Protein AF-A0A1V5PEJ3-F1 (afdb_monomer)

Nearest PDB structures (foldseek):
  6gow-assembly1_E  TM=7.415E-01  e=3.340E-01  Bacillus subtilis
  7c1i-assembly2_E  TM=7.372E-01  e=3.518E-01  Pseudomonas aeruginosa
  6dg5-assembly1_A  TM=4.616E-01  e=9.943E-01  synthetic construct
  5j7y-assembly1_BC  TM=6.379E-01  e=2.533E+00  Ovis aries
  7n9z-assembly1_H  TM=5.868E-01  e=1.507E+00  Escherichia coli

Foldseek 3Di:
DDDDDDPPPPPPPPDPVLVVLLVLLVQLLVLLVVLVVCVVVVNLVSNLVSLQVSLVSCVVSPNNVLSVLSNVQSVCSNVVHHRDPVSSCCSNVVSVVVVVD

Secondary structure (DSSP, 8-state):
----------------HHHHHHHHHHHHHHHHHHHHHHHHTT-HHHHHHHHHHHHHHHHHTT-HHHHHHHHHHHHHHHTTPPPPHHHHHHHHHHHHHTT--

Structure (mmCIF, N/CA/C/O backbone):
data_AF-A0A1V5PEJ3-F1
#
_entry.id   AF-A0A1V5PEJ3-F1
#
loop_
_atom_site.group_PDB
_atom_site.id
_atom_site.type_symbol
_atom_site.label_atom_id
_atom_site.label_alt_id
_atom_site.label_comp_id
_atom_site.label_asym_id
_atom_site.label_entity_id
_atom_site.label_seq_id
_atom_site.pdbx_PDB_ins_code
_atom_site.Cartn_x
_atom_site.Cartn_y
_atom_site.Cartn_z
_atom_site.occupancy
_atom_site.B_iso_or_equiv
_atom_site.auth_seq_id
_atom_site.auth_comp_id
_atom_site.auth_asym_id
_atom_site.auth_atom_id
_atom_site.pdbx_PDB_model_num
ATOM 1 N N . MET A 1 1 ? 18.429 -43.256 -40.556 1.00 42.78 1 MET A N 1
ATOM 2 C CA . MET A 1 1 ? 17.937 -41.872 -40.712 1.00 42.78 1 MET A CA 1
ATOM 3 C C . MET A 1 1 ? 17.864 -41.274 -39.319 1.00 42.78 1 MET A C 1
ATOM 5 O O . MET A 1 1 ? 17.097 -41.786 -38.519 1.00 42.78 1 MET A O 1
ATOM 9 N N . ASN A 1 2 ? 18.738 -40.322 -38.989 1.00 44.34 2 ASN A N 1
ATOM 10 C CA . ASN A 1 2 ? 18.823 -39.748 -37.644 1.00 44.34 2 ASN A CA 1
ATOM 11 C C . ASN A 1 2 ? 18.322 -38.303 -37.713 1.00 44.34 2 ASN A C 1
ATOM 13 O O . ASN A 1 2 ? 18.909 -37.491 -38.424 1.00 44.34 2 ASN A O 1
ATOM 17 N N . VAL A 1 3 ? 17.222 -38.006 -37.027 1.00 49.50 3 VAL A N 1
ATOM 18 C CA . VAL A 1 3 ? 16.687 -36.647 -36.878 1.00 49.50 3 VAL A CA 1
ATOM 19 C C . VAL A 1 3 ? 17.257 -36.057 -35.594 1.00 49.50 3 VAL A C 1
ATOM 21 O O . VAL A 1 3 ? 16.921 -36.500 -34.499 1.00 49.50 3 VAL A O 1
ATOM 24 N N . GLN A 1 4 ? 18.150 -35.079 -35.732 1.00 56.88 4 GLN A N 1
ATOM 25 C CA . GLN A 1 4 ? 18.574 -34.238 -34.617 1.00 56.88 4 GLN A CA 1
ATOM 26 C C . GLN A 1 4 ? 17.558 -33.110 -34.450 1.00 56.88 4 GLN A C 1
ATOM 28 O O . GLN A 1 4 ? 17.369 -32.297 -35.352 1.00 56.88 4 GLN A O 1
ATOM 33 N N . PHE A 1 5 ? 16.909 -33.059 -33.289 1.00 61.22 5 PHE A N 1
ATOM 34 C CA . PHE A 1 5 ? 16.150 -31.887 -32.879 1.00 61.22 5 PHE A CA 1
ATOM 35 C C . PHE A 1 5 ? 17.136 -30.812 -32.425 1.00 61.22 5 PHE A C 1
ATOM 37 O O . PHE A 1 5 ? 17.779 -30.945 -31.384 1.00 61.22 5 PHE A O 1
ATOM 44 N N . VAL A 1 6 ? 17.259 -29.750 -33.219 1.00 62.91 6 VAL A N 1
ATOM 45 C CA . VAL A 1 6 ? 17.900 -28.512 -32.777 1.00 62.91 6 VAL A CA 1
ATOM 46 C C . VAL A 1 6 ? 16.895 -27.810 -31.873 1.00 62.91 6 VAL A C 1
ATOM 48 O O . VAL A 1 6 ? 15.858 -27.340 -32.336 1.00 62.91 6 VAL A O 1
ATOM 51 N N . ALA A 1 7 ? 17.172 -27.789 -30.571 1.00 59.59 7 ALA A N 1
ATOM 52 C CA . ALA A 1 7 ? 16.459 -26.916 -29.655 1.00 59.59 7 ALA A CA 1
ATOM 53 C C . ALA A 1 7 ? 16.848 -25.480 -30.011 1.00 59.59 7 ALA A C 1
ATOM 55 O O . ALA A 1 7 ? 17.942 -25.024 -29.679 1.00 59.59 7 ALA A O 1
ATOM 56 N N . GLU A 1 8 ? 15.974 -24.792 -30.740 1.00 57.12 8 GLU A N 1
ATOM 57 C CA . GLU A 1 8 ? 16.107 -23.359 -30.943 1.00 57.12 8 GLU A CA 1
ATOM 58 C C . GLU A 1 8 ? 16.026 -22.702 -29.566 1.00 57.12 8 GLU A C 1
ATOM 60 O O . GLU A 1 8 ? 14.985 -22.713 -28.904 1.00 57.12 8 GLU A O 1
ATOM 65 N N . ALA A 1 9 ? 17.170 -22.220 -29.082 1.00 58.41 9 ALA A N 1
ATOM 66 C CA . ALA A 1 9 ? 17.245 -21.472 -27.847 1.00 58.41 9 ALA A CA 1
ATOM 67 C C . ALA A 1 9 ? 16.479 -20.167 -28.066 1.00 58.41 9 ALA A C 1
ATOM 69 O O . ALA A 1 9 ? 17.021 -19.196 -28.590 1.00 58.41 9 ALA A O 1
ATOM 70 N N . ALA A 1 10 ? 15.201 -20.161 -27.690 1.00 57.84 10 ALA A N 1
ATOM 71 C CA . ALA A 1 10 ? 14.439 -18.937 -27.548 1.00 57.84 10 ALA A CA 1
ATOM 72 C C . ALA A 1 10 ? 15.178 -18.078 -26.513 1.00 57.84 10 ALA A C 1
ATOM 74 O O . ALA A 1 10 ? 15.115 -18.340 -25.309 1.00 57.84 10 ALA A O 1
ATOM 75 N N . GLY A 1 11 ? 15.956 -17.106 -26.996 1.00 57.06 11 GLY A N 1
ATOM 76 C CA .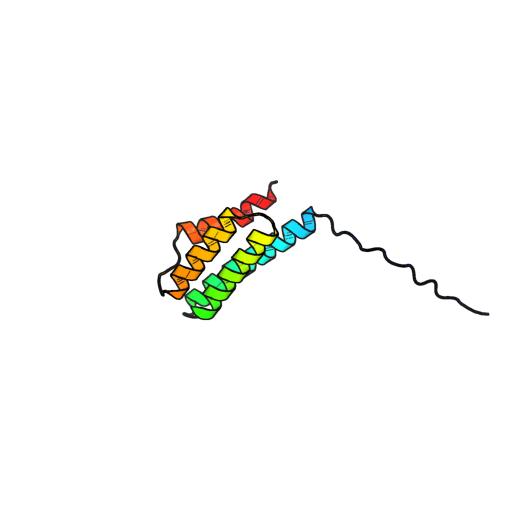 GLY A 1 11 ? 16.612 -16.119 -26.149 1.00 57.06 11 GLY A CA 1
ATOM 77 C C . GLY A 1 11 ? 15.576 -15.424 -25.259 1.00 57.06 11 GLY A C 1
ATOM 78 O O . GLY A 1 11 ? 14.387 -15.430 -25.596 1.00 57.06 11 GLY A O 1
ATOM 79 N N . PRO A 1 12 ? 15.986 -14.843 -24.118 1.00 58.53 12 PRO A N 1
ATOM 80 C CA . PRO A 1 12 ? 15.057 -14.155 -23.239 1.00 58.53 12 PRO A CA 1
ATOM 81 C C . PRO A 1 12 ? 14.309 -13.105 -24.056 1.00 58.53 12 PRO A C 1
ATOM 83 O O . PRO A 1 12 ? 14.902 -12.149 -24.550 1.00 58.53 12 PRO A O 1
ATOM 86 N N . VAL A 1 13 ? 13.007 -13.316 -24.242 1.00 58.41 13 VAL A N 1
ATOM 87 C CA . VAL A 1 13 ? 12.147 -12.327 -24.876 1.00 58.41 13 VAL A CA 1
ATOM 88 C C . VAL A 1 13 ? 12.057 -11.191 -23.868 1.00 58.41 13 VAL A C 1
ATOM 90 O O . VAL A 1 13 ? 11.267 -11.258 -22.926 1.00 58.41 13 VAL A O 1
ATOM 93 N N . GLU A 1 14 ? 12.920 -10.183 -24.000 1.00 59.38 14 GLU A N 1
ATOM 94 C CA . GLU A 1 14 ? 12.774 -8.942 -23.250 1.00 59.38 14 GLU A CA 1
ATOM 95 C C . GLU A 1 14 ? 11.416 -8.357 -23.630 1.00 59.38 14 GLU A C 1
ATOM 97 O O . GLU A 1 14 ? 11.221 -7.787 -24.706 1.00 59.38 14 GLU A O 1
ATOM 102 N N . ALA A 1 15 ? 10.426 -8.578 -22.764 1.00 62.31 15 ALA A N 1
ATOM 103 C CA . ALA A 1 15 ? 9.111 -8.006 -22.948 1.00 62.31 15 ALA A CA 1
ATOM 104 C C . ALA A 1 15 ? 9.282 -6.483 -23.063 1.00 62.31 15 ALA A C 1
ATOM 106 O O . ALA A 1 15 ? 9.989 -5.896 -22.237 1.00 62.31 15 ALA A O 1
ATOM 107 N N . PRO A 1 16 ? 8.639 -5.819 -24.043 1.00 79.44 16 PRO A N 1
ATOM 108 C CA . PRO A 1 16 ? 8.800 -4.384 -24.226 1.00 79.44 16 PRO A CA 1
ATOM 109 C C . PRO A 1 16 ? 8.547 -3.665 -22.899 1.00 79.44 16 PRO A C 1
ATOM 111 O O . PRO A 1 16 ? 7.495 -3.869 -22.288 1.00 79.44 16 PRO A O 1
ATOM 114 N N . GLY A 1 17 ? 9.476 -2.820 -22.437 1.00 78.62 17 GLY A N 1
ATOM 115 C CA . GLY A 1 17 ? 9.390 -2.195 -21.106 1.00 78.62 17 GLY A CA 1
ATOM 116 C C . GLY A 1 17 ? 8.054 -1.481 -20.842 1.00 78.62 17 GLY A C 1
ATOM 117 O O . GLY A 1 17 ? 7.550 -1.466 -19.719 1.00 78.62 17 GLY A O 1
ATOM 118 N N . ARG A 1 18 ? 7.402 -0.984 -21.902 1.00 76.69 18 ARG A N 1
ATOM 119 C CA . ARG A 1 18 ? 6.050 -0.404 -21.860 1.00 76.69 18 ARG A CA 1
ATOM 120 C C . ARG A 1 18 ? 4.961 -1.406 -21.453 1.00 76.69 18 ARG A C 1
ATOM 122 O O . ARG A 1 18 ? 4.046 -1.041 -20.710 1.00 76.69 18 ARG A O 1
ATOM 129 N N . LEU A 1 19 ? 5.042 -2.651 -21.922 1.00 82.00 19 LEU A N 1
ATOM 130 C CA . LEU A 1 19 ? 4.117 -3.724 -21.555 1.00 82.00 19 LEU A CA 1
ATOM 131 C C . LEU A 1 19 ? 4.291 -4.092 -20.082 1.00 82.00 19 LEU A C 1
ATOM 133 O O . LEU A 1 19 ? 3.309 -4.086 -19.342 1.00 82.00 19 LEU A O 1
ATOM 137 N N . LEU A 1 20 ? 5.533 -4.325 -19.643 1.00 85.00 20 LEU A N 1
ATOM 138 C CA . LEU A 1 20 ? 5.842 -4.640 -18.245 1.00 85.00 20 LEU A CA 1
ATOM 139 C C . LEU A 1 20 ? 5.358 -3.536 -17.302 1.00 85.00 20 LEU A C 1
ATOM 141 O O . LEU A 1 20 ? 4.665 -3.820 -16.328 1.00 85.00 20 LEU A O 1
ATOM 145 N N . ASN A 1 21 ? 5.623 -2.271 -17.636 1.00 81.44 21 ASN A N 1
ATOM 146 C CA . ASN A 1 21 ? 5.140 -1.149 -16.839 1.00 81.44 21 ASN A CA 1
ATOM 147 C C . ASN A 1 21 ? 3.598 -1.115 -16.784 1.00 81.44 21 ASN A C 1
ATOM 149 O O . ASN A 1 21 ? 3.006 -0.965 -15.716 1.00 81.44 21 ASN A O 1
ATOM 153 N N . THR A 1 22 ? 2.923 -1.349 -17.913 1.00 84.00 22 THR A N 1
ATOM 154 C CA . THR A 1 22 ? 1.451 -1.413 -17.969 1.00 84.00 22 THR A CA 1
ATOM 155 C C . THR A 1 22 ? 0.878 -2.545 -17.118 1.00 84.00 22 THR A C 1
ATOM 157 O O . THR A 1 22 ? -0.083 -2.323 -16.379 1.00 84.00 22 THR A O 1
ATOM 160 N N . LEU A 1 23 ? 1.485 -3.730 -17.162 1.00 87.38 23 LEU A N 1
ATOM 161 C CA . LEU A 1 23 ? 1.080 -4.874 -16.348 1.00 87.38 23 LEU A CA 1
ATOM 162 C C . LEU A 1 23 ? 1.306 -4.620 -14.852 1.00 87.38 23 LEU A C 1
ATOM 164 O O . LEU A 1 23 ? 0.413 -4.905 -14.051 1.00 87.38 23 LEU A O 1
ATOM 168 N N . SER A 1 24 ? 2.436 -4.018 -14.471 1.00 87.94 24 SER A N 1
ATOM 169 C CA . SER A 1 24 ? 2.701 -3.622 -13.082 1.00 87.94 24 SER A CA 1
ATOM 170 C C . SER A 1 24 ? 1.644 -2.649 -12.567 1.00 87.94 24 SER A C 1
ATOM 172 O O . SER A 1 24 ? 1.079 -2.859 -11.492 1.00 87.94 24 SER A O 1
ATOM 174 N N . ARG A 1 25 ? 1.284 -1.640 -13.367 1.00 84.38 25 ARG A N 1
ATOM 175 C CA . ARG A 1 25 ? 0.227 -0.676 -13.027 1.00 84.38 25 ARG A CA 1
ATOM 176 C C . ARG A 1 25 ? -1.144 -1.328 -12.884 1.00 84.38 25 ARG A C 1
ATOM 178 O O . ARG A 1 25 ? -1.856 -1.032 -11.925 1.00 84.38 25 ARG A O 1
ATOM 185 N N . LEU A 1 26 ? -1.501 -2.246 -13.785 1.00 87.94 26 LEU A N 1
ATOM 186 C CA . LEU A 1 26 ? -2.743 -3.015 -13.679 1.00 87.94 26 LEU A CA 1
ATOM 187 C C . LEU A 1 26 ? -2.766 -3.865 -12.403 1.00 87.94 26 LEU A C 1
ATOM 189 O O . LEU A 1 26 ? -3.791 -3.939 -11.724 1.00 87.94 26 LEU A O 1
ATOM 193 N N . SER A 1 27 ? -1.639 -4.487 -12.058 1.00 91.19 27 SER A N 1
ATOM 194 C CA . SER A 1 27 ? -1.525 -5.264 -10.828 1.00 91.19 27 SER A CA 1
ATOM 195 C C . SER A 1 27 ? -1.702 -4.391 -9.585 1.00 91.19 27 SER A C 1
ATOM 197 O O . SER A 1 27 ? -2.423 -4.793 -8.674 1.00 91.19 27 SER A O 1
ATOM 199 N N . ILE A 1 28 ? -1.084 -3.207 -9.549 1.00 91.62 28 ILE A N 1
ATOM 200 C CA . ILE A 1 28 ? -1.243 -2.240 -8.454 1.00 91.62 28 ILE A CA 1
ATOM 201 C C . ILE A 1 28 ? -2.713 -1.828 -8.325 1.00 91.62 28 ILE A C 1
ATOM 203 O O . ILE A 1 28 ? -3.272 -1.900 -7.234 1.00 91.62 28 ILE A O 1
ATOM 207 N N . PHE A 1 29 ? -3.370 -1.480 -9.436 1.00 87.00 29 PHE A N 1
ATOM 208 C CA . PHE A 1 29 ? -4.791 -1.127 -9.439 1.00 87.00 29 PHE A CA 1
ATOM 209 C C . PHE A 1 29 ? -5.670 -2.247 -8.857 1.00 87.00 29 PHE A C 1
ATO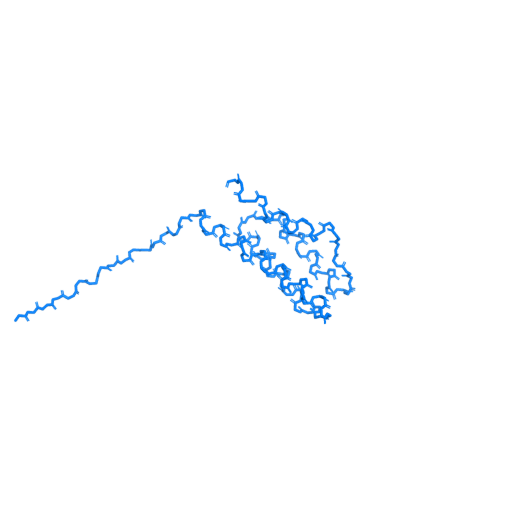M 211 O O . PHE A 1 29 ? -6.524 -1.997 -8.009 1.00 87.00 29 PHE A O 1
ATOM 218 N N . ARG A 1 30 ? -5.425 -3.505 -9.245 1.00 91.75 30 ARG A N 1
ATOM 219 C CA . ARG A 1 30 ? -6.170 -4.657 -8.709 1.00 91.75 30 ARG A CA 1
ATOM 220 C C . ARG A 1 30 ? -5.946 -4.866 -7.211 1.00 91.75 30 ARG A C 1
ATOM 222 O O . ARG A 1 30 ? -6.887 -5.247 -6.520 1.00 91.75 30 ARG A O 1
ATOM 229 N N . LEU A 1 31 ? -4.731 -4.642 -6.707 1.00 95.50 31 LEU A N 1
ATOM 230 C CA . LEU A 1 31 ? -4.443 -4.721 -5.269 1.00 95.50 31 LEU A CA 1
ATOM 231 C C . LEU A 1 31 ? -5.248 -3.674 -4.491 1.00 95.50 31 LEU A C 1
ATOM 233 O O . LEU A 1 31 ? -5.865 -4.008 -3.484 1.00 95.50 31 LEU A O 1
ATOM 237 N N . GLN A 1 32 ? -5.307 -2.444 -5.003 1.00 90.00 32 GLN A N 1
ATOM 238 C CA . GLN A 1 32 ? -6.051 -1.342 -4.390 1.00 90.00 32 GLN A CA 1
ATOM 239 C C . GLN A 1 32 ? -7.559 -1.629 -4.335 1.00 90.00 32 GLN A C 1
ATOM 241 O O . GLN A 1 32 ? -8.160 -1.521 -3.271 1.00 90.00 32 GLN A O 1
ATOM 246 N N . GLU A 1 33 ? -8.169 -2.052 -5.447 1.00 90.44 33 GLU A N 1
ATOM 247 C CA . GLU A 1 33 ? -9.602 -2.391 -5.483 1.00 90.44 33 GLU A CA 1
ATOM 248 C C . GLU A 1 33 ? -9.936 -3.527 -4.507 1.00 90.44 33 GLU A C 1
ATOM 250 O O . GLU A 1 33 ? -10.907 -3.446 -3.756 1.00 90.44 33 GLU A O 1
ATOM 255 N N . ARG A 1 34 ? -9.089 -4.563 -4.448 1.00 95.56 34 ARG A N 1
ATOM 256 C CA . ARG A 1 34 ? -9.260 -5.660 -3.487 1.00 95.56 34 ARG A CA 1
ATOM 257 C C . ARG A 1 34 ? -9.118 -5.189 -2.040 1.00 95.56 34 ARG A C 1
ATOM 259 O O . ARG A 1 34 ? -9.807 -5.733 -1.181 1.00 95.56 34 ARG A O 1
ATOM 266 N N . ALA A 1 35 ? -8.249 -4.214 -1.765 1.00 94.50 35 ALA A N 1
ATOM 267 C CA . ALA A 1 35 ? -8.094 -3.654 -0.426 1.00 94.50 35 ALA A CA 1
ATOM 268 C C . ALA A 1 35 ? -9.381 -2.955 0.025 1.00 94.50 35 ALA A C 1
ATOM 270 O O . ALA A 1 35 ? -9.841 -3.174 1.142 1.00 94.50 35 ALA A O 1
ATOM 271 N N . TRP A 1 36 ? -10.005 -2.18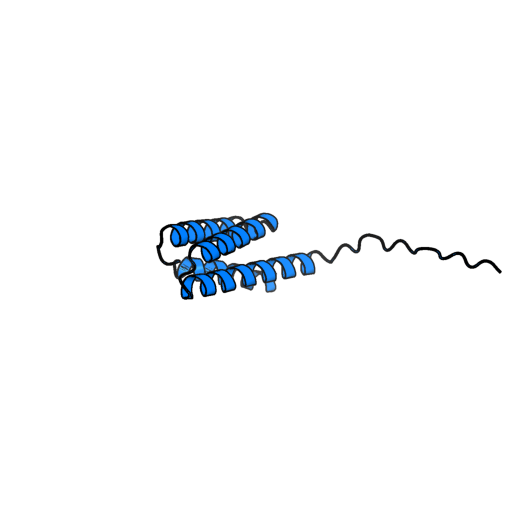0 -0.866 1.00 88.88 36 TRP A N 1
ATOM 272 C CA . TRP A 1 36 ? -11.272 -1.504 -0.578 1.00 88.88 36 TRP A CA 1
ATOM 273 C C . TRP A 1 36 ? -12.415 -2.490 -0.368 1.00 88.88 36 TRP A C 1
ATOM 275 O O . TRP A 1 36 ? -13.128 -2.380 0.622 1.00 88.88 36 TRP A O 1
ATOM 285 N N . GLN A 1 37 ? -12.512 -3.520 -1.207 1.00 93.88 37 GLN A N 1
ATOM 286 C CA . GLN A 1 37 ? -13.498 -4.583 -1.014 1.00 93.88 37 GLN A CA 1
ATOM 287 C C . GLN A 1 37 ? -13.281 -5.354 0.300 1.00 93.88 37 GLN A C 1
ATOM 289 O O . GLN A 1 37 ? -14.244 -5.782 0.928 1.00 93.88 37 GLN A O 1
ATOM 294 N N . ALA A 1 38 ? -12.029 -5.576 0.716 1.00 95.81 38 ALA A N 1
ATOM 295 C CA . ALA A 1 38 ? -11.725 -6.205 2.001 1.00 95.81 38 ALA A CA 1
ATOM 296 C C . ALA A 1 38 ? -12.175 -5.326 3.177 1.00 95.81 38 ALA A C 1
ATOM 298 O O . ALA A 1 38 ? -12.864 -5.814 4.069 1.00 95.81 38 ALA A O 1
ATOM 299 N N . LEU A 1 39 ? -11.887 -4.024 3.121 1.00 91.56 39 LEU A N 1
ATOM 300 C CA . LEU A 1 39 ? -12.360 -3.035 4.093 1.00 91.56 39 LEU A CA 1
ATOM 301 C C . LEU A 1 39 ? -13.884 -2.957 4.190 1.00 91.56 39 LEU A C 1
ATOM 303 O O . LEU A 1 39 ? -14.412 -2.925 5.294 1.00 91.56 39 LEU A O 1
ATOM 307 N N . GLU A 1 40 ? -14.589 -2.962 3.058 1.00 92.06 40 GLU A N 1
ATOM 308 C CA . GLU A 1 40 ? -16.060 -2.963 3.015 1.00 92.06 40 GLU A CA 1
ATOM 309 C C . GLU A 1 40 ? -16.663 -4.187 3.719 1.00 92.06 40 GLU A C 1
ATOM 311 O O . GLU A 1 40 ? -17.753 -4.108 4.278 1.00 92.06 40 GLU A O 1
ATOM 316 N N . ARG A 1 41 ? -15.936 -5.311 3.741 1.00 95.75 41 ARG A N 1
ATOM 317 C CA . ARG A 1 41 ? -16.313 -6.525 4.481 1.00 95.75 41 ARG A CA 1
ATOM 318 C C . ARG A 1 41 ? -15.818 -6.542 5.933 1.00 95.75 41 ARG A C 1
ATOM 320 O O . ARG A 1 41 ? -16.014 -7.541 6.616 1.00 95.75 41 ARG A O 1
ATOM 327 N N . GLY A 1 42 ? -15.149 -5.485 6.394 1.00 94.69 42 GLY A N 1
ATOM 328 C CA . GLY A 1 42 ? -14.531 -5.416 7.721 1.00 94.69 42 GLY A CA 1
ATOM 329 C C . GLY A 1 42 ? -13.219 -6.200 7.858 1.00 94.69 42 GLY A C 1
ATOM 330 O O . GLY A 1 42 ? -12.683 -6.305 8.959 1.00 94.69 42 GLY A O 1
ATOM 331 N N . ASP A 1 43 ? -12.663 -6.730 6.765 1.00 97.12 43 ASP A N 1
ATOM 332 C CA . ASP A 1 43 ? -11.394 -7.463 6.768 1.00 97.12 43 ASP A CA 1
ATOM 333 C C . ASP A 1 43 ? -10.203 -6.492 6.711 1.00 97.12 43 ASP A C 1
ATOM 335 O O . ASP A 1 43 ? -9.530 -6.308 5.689 1.00 97.12 43 ASP A O 1
ATOM 339 N N . VAL A 1 44 ? -9.972 -5.833 7.848 1.00 95.94 44 VAL A N 1
ATOM 340 C CA . VAL A 1 44 ? -8.910 -4.837 8.039 1.00 95.94 44 VAL A CA 1
ATOM 341 C C . VAL A 1 44 ? -7.533 -5.431 7.747 1.00 95.94 44 VAL A C 1
ATOM 343 O O . VAL A 1 44 ? -6.727 -4.807 7.059 1.00 95.94 44 VAL A O 1
ATOM 346 N N . LYS A 1 45 ? -7.266 -6.658 8.211 1.00 97.12 45 LYS A N 1
ATOM 347 C CA . LYS A 1 45 ? -5.963 -7.312 8.038 1.00 97.12 45 LYS A CA 1
ATOM 348 C C . LYS A 1 45 ? -5.649 -7.539 6.560 1.00 97.12 45 LYS A C 1
ATOM 350 O O . LYS A 1 45 ? -4.555 -7.204 6.102 1.00 97.12 45 LYS A O 1
ATOM 355 N N . GLN A 1 46 ? -6.605 -8.077 5.803 1.00 97.81 46 GLN A N 1
ATOM 356 C CA . GLN A 1 46 ? -6.419 -8.296 4.373 1.00 97.81 46 GLN A CA 1
ATOM 357 C C . GLN A 1 46 ? -6.267 -6.974 3.616 1.00 97.81 46 GLN A C 1
ATOM 359 O O . GLN A 1 46 ? -5.457 -6.891 2.689 1.00 97.81 46 GLN A O 1
ATOM 364 N N . ALA A 1 47 ? -7.011 -5.938 4.003 1.00 96.19 47 ALA A N 1
ATOM 365 C CA . ALA A 1 47 ? -6.898 -4.624 3.389 1.00 96.19 47 ALA A CA 1
ATOM 366 C C . ALA A 1 47 ? -5.525 -3.975 3.620 1.00 96.19 47 ALA A C 1
ATOM 368 O O . ALA A 1 47 ? -4.923 -3.494 2.657 1.00 96.19 47 ALA A O 1
ATOM 369 N N . THR A 1 48 ? -4.998 -4.023 4.849 1.00 97.19 48 THR A N 1
ATOM 370 C CA . THR A 1 48 ? -3.645 -3.546 5.173 1.00 97.19 48 THR A CA 1
ATOM 371 C C . THR A 1 48 ? -2.599 -4.242 4.303 1.00 97.19 48 THR A C 1
ATOM 373 O O . THR A 1 48 ? -1.856 -3.565 3.595 1.00 97.19 48 THR A O 1
ATOM 376 N N . HIS A 1 49 ? -2.606 -5.578 4.243 1.00 98.31 49 HIS A N 1
ATOM 377 C CA . HIS A 1 49 ? -1.630 -6.326 3.441 1.00 98.31 49 HIS A CA 1
ATOM 378 C C . HIS A 1 49 ? -1.701 -6.027 1.938 1.00 98.31 49 HIS A C 1
ATOM 380 O O . HIS A 1 49 ? -0.680 -6.006 1.245 1.00 98.31 49 HIS A O 1
ATOM 386 N N . LEU A 1 50 ? -2.901 -5.792 1.403 1.00 98.12 50 LEU A N 1
ATOM 387 C CA . LEU A 1 50 ? -3.072 -5.431 -0.005 1.00 98.12 50 LEU A CA 1
ATOM 388 C C . LEU A 1 50 ? -2.534 -4.026 -0.308 1.00 98.12 50 LEU A C 1
ATOM 390 O O . LEU A 1 50 ? -1.949 -3.825 -1.374 1.00 98.12 50 LEU A O 1
ATOM 394 N N . LEU A 1 51 ? -2.688 -3.076 0.620 1.00 95.94 51 LEU A N 1
ATOM 395 C CA . LEU A 1 51 ? -2.120 -1.730 0.500 1.00 95.94 51 LEU A CA 1
ATOM 396 C C . LEU A 1 51 ? -0.591 -1.739 0.624 1.00 95.94 51 LEU A C 1
ATOM 398 O O . LEU A 1 51 ? 0.074 -1.098 -0.188 1.00 95.94 51 LEU A O 1
ATOM 402 N N . GLU A 1 52 ? -0.031 -2.522 1.548 1.00 98.12 52 GLU A N 1
ATOM 403 C CA . GLU A 1 52 ? 1.420 -2.749 1.658 1.00 98.12 52 GLU A CA 1
ATOM 404 C C . GLU A 1 52 ? 1.983 -3.348 0.363 1.00 98.12 52 GLU A C 1
ATOM 406 O O . GLU A 1 52 ? 2.944 -2.832 -0.205 1.00 98.12 52 GLU A O 1
ATOM 411 N N . SER A 1 53 ? 1.322 -4.377 -0.176 1.00 98.19 53 SER A N 1
ATOM 412 C CA . SER A 1 53 ? 1.713 -4.999 -1.448 1.00 98.19 53 SER A CA 1
ATOM 413 C C . SER A 1 53 ? 1.665 -4.008 -2.615 1.00 98.19 53 SER A C 1
ATOM 415 O O . SER A 1 5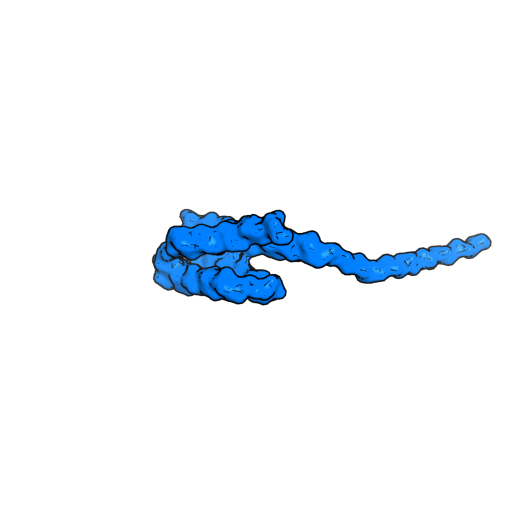3 ? 2.521 -4.033 -3.502 1.00 98.19 53 SER A O 1
ATOM 417 N N . ALA A 1 54 ? 0.659 -3.126 -2.637 1.00 95.62 54 ALA A N 1
ATOM 418 C CA . ALA A 1 54 ? 0.568 -2.069 -3.636 1.00 95.62 54 ALA A CA 1
ATOM 419 C C . ALA A 1 54 ? 1.719 -1.062 -3.487 1.00 95.62 54 ALA A C 1
ATOM 421 O O . ALA A 1 54 ? 2.288 -0.652 -4.499 1.00 95.62 54 ALA A O 1
ATOM 422 N N . ALA A 1 55 ? 2.090 -0.704 -2.253 1.00 96.00 55 ALA A N 1
ATOM 423 C CA . ALA A 1 55 ? 3.215 0.179 -1.970 1.00 96.00 55 ALA A CA 1
ATOM 424 C C . ALA A 1 55 ? 4.546 -0.408 -2.453 1.00 96.00 55 ALA A C 1
ATOM 426 O O . ALA A 1 55 ? 5.260 0.262 -3.200 1.00 96.00 55 ALA A O 1
ATOM 427 N N . THR A 1 56 ? 4.843 -1.668 -2.116 1.00 97.50 56 THR A N 1
ATOM 428 C CA . THR A 1 56 ? 6.052 -2.373 -2.579 1.00 97.50 56 THR A CA 1
ATOM 429 C C . THR A 1 56 ? 6.188 -2.292 -4.093 1.00 97.50 56 THR A C 1
ATOM 431 O O . THR A 1 56 ? 7.214 -1.868 -4.617 1.00 97.50 56 THR A O 1
ATOM 434 N N . ARG A 1 57 ? 5.105 -2.592 -4.808 1.00 94.31 57 ARG A N 1
ATOM 435 C CA . ARG A 1 57 ? 5.102 -2.616 -6.271 1.00 94.31 57 ARG A CA 1
ATOM 436 C C . ARG A 1 57 ? 5.207 -1.223 -6.896 1.00 94.31 57 ARG A C 1
ATOM 438 O O . ARG A 1 57 ? 5.773 -1.073 -7.973 1.00 94.31 57 ARG A O 1
ATOM 445 N N . LEU A 1 58 ? 4.690 -0.194 -6.220 1.00 93.44 58 LEU A N 1
ATOM 446 C CA . LEU A 1 58 ? 4.900 1.207 -6.597 1.00 93.44 58 LEU A CA 1
ATOM 447 C C . LEU A 1 58 ? 6.370 1.615 -6.431 1.00 93.44 58 LEU A C 1
ATOM 449 O O . LEU A 1 58 ? 6.902 2.299 -7.305 1.00 93.44 58 LEU A O 1
ATOM 453 N N . PHE A 1 59 ? 7.041 1.167 -5.366 1.00 95.12 59 PHE A N 1
ATOM 454 C CA . PHE A 1 59 ? 8.475 1.403 -5.184 1.00 95.12 59 PHE A CA 1
ATOM 455 C C . PHE A 1 59 ? 9.317 0.704 -6.255 1.00 95.12 59 PHE A C 1
ATOM 457 O O . PHE A 1 59 ? 10.212 1.338 -6.812 1.00 95.12 59 PHE A O 1
ATOM 464 N N . GLU A 1 60 ? 8.991 -0.546 -6.595 1.00 92.94 60 GLU A N 1
ATOM 465 C CA . GLU A 1 60 ? 9.674 -1.323 -7.641 1.00 92.94 60 GLU A CA 1
ATOM 466 C C . GLU A 1 60 ? 9.659 -0.622 -9.008 1.00 92.94 60 GLU A C 1
ATOM 468 O O . GLU A 1 60 ? 10.643 -0.682 -9.740 1.00 92.94 60 GLU A O 1
ATOM 473 N N . ILE A 1 61 ? 8.575 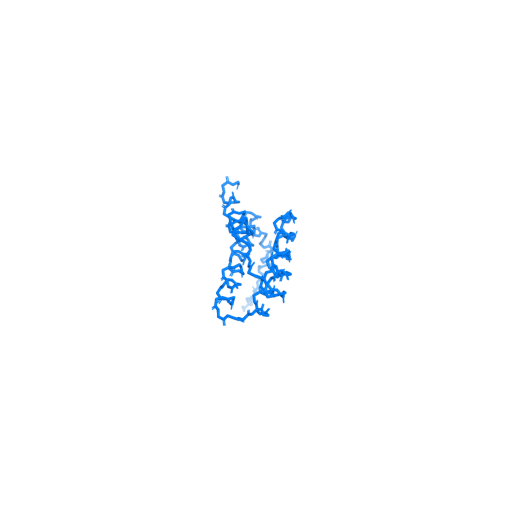0.089 -9.345 1.00 90.69 61 ILE A N 1
ATOM 474 C CA . ILE A 1 61 ? 8.460 0.844 -10.607 1.00 90.69 61 ILE A CA 1
ATOM 475 C C . ILE A 1 61 ? 8.848 2.329 -10.479 1.00 90.69 61 ILE A C 1
ATOM 477 O O . ILE A 1 61 ? 8.601 3.114 -11.394 1.00 90.69 61 ILE A O 1
ATOM 481 N N . GLY A 1 62 ? 9.445 2.730 -9.350 1.00 91.50 62 GLY A N 1
ATOM 482 C CA . GLY A 1 62 ? 9.982 4.076 -9.125 1.00 91.50 62 GLY A CA 1
ATOM 483 C C . GLY A 1 62 ? 8.967 5.136 -8.679 1.00 91.50 62 GLY A C 1
ATOM 484 O O . GLY A 1 62 ? 9.323 6.305 -8.537 1.00 91.50 62 GLY A O 1
ATOM 485 N N . HIS A 1 63 ? 7.713 4.773 -8.410 1.00 90.81 63 HIS A N 1
ATOM 486 C CA . HIS A 1 63 ? 6.663 5.696 -7.961 1.00 90.81 63 HIS A CA 1
ATOM 487 C C . HIS A 1 63 ? 6.674 5.886 -6.439 1.00 90.81 63 HIS A C 1
ATOM 489 O O . HIS A 1 63 ? 5.731 5.515 -5.738 1.00 90.81 63 HIS A O 1
ATOM 495 N N . ARG A 1 64 ? 7.754 6.487 -5.924 1.00 92.88 64 ARG A N 1
ATOM 496 C CA . ARG A 1 64 ? 8.007 6.614 -4.477 1.00 92.88 64 ARG A CA 1
ATOM 497 C C . ARG A 1 64 ? 6.906 7.358 -3.718 1.00 92.88 64 ARG A C 1
ATOM 499 O O . ARG A 1 64 ? 6.467 6.874 -2.683 1.00 92.88 64 ARG A O 1
ATOM 506 N N . GLU A 1 65 ? 6.424 8.487 -4.237 1.00 89.50 65 GLU A N 1
ATOM 507 C CA . GLU A 1 65 ? 5.366 9.267 -3.572 1.00 89.50 65 GLU A CA 1
ATOM 508 C C . GLU A 1 65 ? 4.065 8.468 -3.435 1.00 89.50 65 GLU A C 1
ATOM 510 O O . GLU A 1 65 ? 3.468 8.416 -2.362 1.00 89.50 65 GLU A O 1
ATOM 515 N N . LEU A 1 66 ? 3.649 7.783 -4.504 1.00 89.62 66 LEU A N 1
ATOM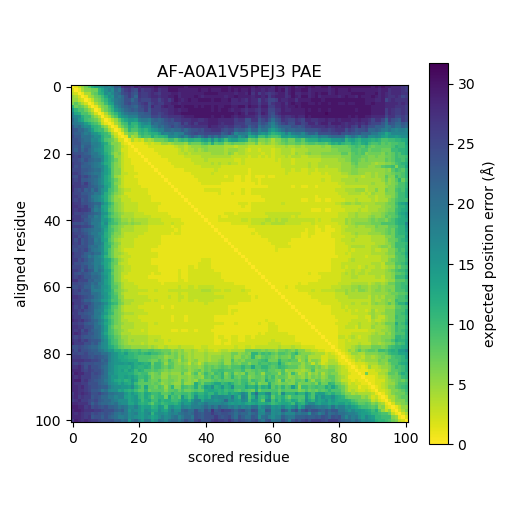 516 C CA . LEU A 1 66 ? 2.455 6.938 -4.478 1.00 89.62 66 LEU A CA 1
ATOM 517 C C . LEU A 1 66 ? 2.631 5.740 -3.540 1.00 89.62 66 LEU A C 1
ATOM 519 O O . LEU A 1 66 ? 1.686 5.381 -2.838 1.00 89.62 66 LEU A O 1
ATOM 523 N N . GLY A 1 67 ? 3.825 5.139 -3.508 1.00 95.06 67 GLY A N 1
ATOM 524 C CA . GLY A 1 67 ? 4.155 4.077 -2.559 1.00 95.06 67 GLY A CA 1
ATOM 525 C C . GLY A 1 67 ? 4.018 4.547 -1.110 1.00 95.06 67 GLY A C 1
ATOM 526 O O . GLY A 1 67 ? 3.385 3.872 -0.301 1.00 95.06 67 GLY A O 1
ATOM 527 N N . GLN A 1 68 ? 4.502 5.754 -0.801 1.00 95.94 68 GLN A N 1
ATOM 528 C CA . GLN A 1 68 ? 4.365 6.340 0.532 1.00 95.94 68 GLN A CA 1
ATOM 529 C C . GLN A 1 68 ? 2.901 6.605 0.903 1.00 95.94 68 GLN A C 1
ATOM 531 O O . GLN A 1 68 ? 2.490 6.305 2.022 1.00 95.94 68 GLN A O 1
ATOM 536 N N . VAL A 1 69 ? 2.093 7.124 -0.029 1.00 93.38 69 VAL A N 1
ATOM 537 C CA . VAL A 1 69 ? 0.650 7.307 0.203 1.00 93.38 69 VAL A CA 1
ATOM 538 C C . VAL A 1 69 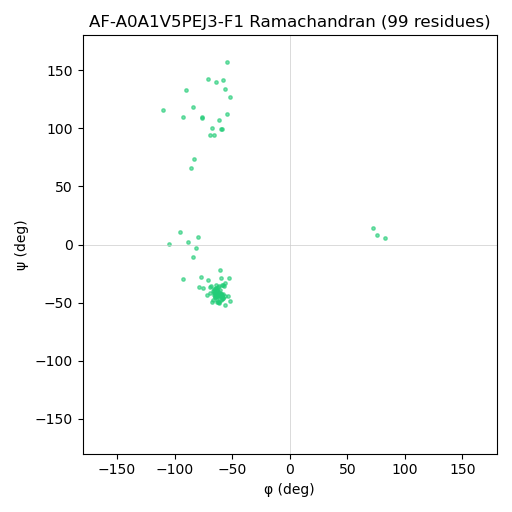? -0.021 5.966 0.516 1.00 93.38 69 VAL A C 1
ATOM 540 O O . VAL A 1 69 ? -0.825 5.898 1.443 1.00 93.38 69 VAL A O 1
ATOM 543 N N . ALA A 1 70 ? 0.316 4.897 -0.211 1.00 93.38 70 ALA A N 1
ATOM 544 C CA . ALA A 1 70 ? -0.243 3.570 0.037 1.00 93.38 70 ALA A CA 1
ATOM 545 C C . ALA A 1 70 ? 0.131 3.014 1.427 1.00 93.38 70 ALA A C 1
ATOM 547 O O . ALA A 1 70 ? -0.746 2.471 2.097 1.00 93.38 70 ALA A O 1
ATOM 548 N N . LEU A 1 71 ? 1.372 3.211 1.897 1.00 96.94 71 LEU A N 1
ATOM 549 C CA . LEU A 1 71 ? 1.776 2.835 3.262 1.00 96.94 71 LEU A CA 1
ATOM 550 C C . LEU A 1 71 ? 1.026 3.628 4.335 1.00 96.94 71 LEU A C 1
ATOM 552 O O . LEU A 1 71 ? 0.526 3.042 5.291 1.00 96.94 71 LEU A O 1
ATOM 556 N N . VAL A 1 72 ? 0.884 4.945 4.160 1.00 95.94 72 VAL A N 1
ATOM 557 C CA . VAL A 1 72 ? 0.141 5.782 5.116 1.00 95.94 72 VAL A CA 1
ATOM 558 C C . VAL A 1 72 ? -1.310 5.316 5.232 1.00 95.94 72 VAL A C 1
ATOM 560 O O . VAL A 1 72 ? -1.845 5.232 6.334 1.00 95.94 72 VAL A O 1
ATOM 563 N N . GLU A 1 73 ? -1.962 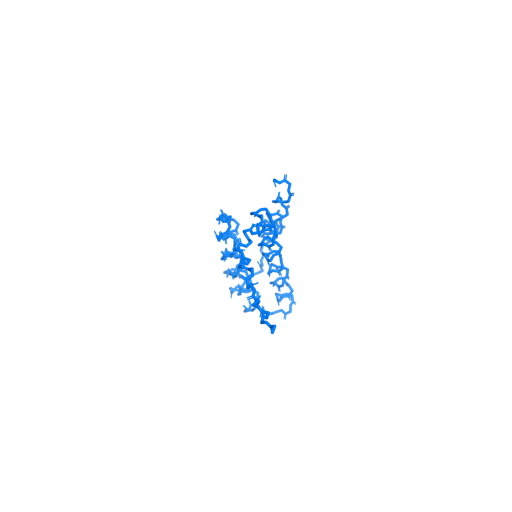4.982 4.118 1.00 94.00 73 GLU A N 1
ATOM 564 C CA . GLU A 1 73 ? -3.323 4.440 4.161 1.00 94.00 73 GLU A CA 1
ATOM 565 C C . GLU A 1 73 ? -3.364 3.033 4.785 1.00 94.00 73 GLU A C 1
ATOM 567 O O . GLU A 1 73 ? -4.297 2.743 5.532 1.00 94.00 73 GLU A O 1
ATOM 572 N N . ALA A 1 74 ? -2.350 2.187 4.562 1.00 95.75 74 ALA A N 1
ATOM 573 C CA . ALA A 1 74 ? -2.241 0.882 5.219 1.00 95.75 74 ALA A CA 1
ATOM 574 C C . ALA A 1 74 ? -2.178 1.018 6.751 1.00 95.75 74 ALA A C 1
ATOM 576 O O . ALA A 1 74 ? -2.901 0.313 7.460 1.00 95.75 74 ALA A O 1
ATOM 577 N N . GLU A 1 75 ? -1.385 1.970 7.255 1.00 95.75 75 GLU A N 1
ATOM 578 C CA . GLU A 1 75 ? -1.295 2.278 8.686 1.00 95.75 75 GLU A CA 1
ATOM 579 C C . GLU A 1 75 ? -2.617 2.804 9.258 1.00 95.75 75 GLU A C 1
ATOM 581 O O . GLU A 1 75 ? -3.010 2.418 10.359 1.00 95.75 75 GLU A O 1
ATOM 586 N N . ARG A 1 76 ? -3.331 3.675 8.530 1.00 94.00 76 ARG A N 1
ATOM 587 C CA . ARG A 1 76 ? -4.647 4.177 8.970 1.00 94.00 76 ARG A CA 1
ATOM 588 C C . ARG A 1 76 ? -5.645 3.039 9.116 1.00 94.00 76 ARG A C 1
ATOM 590 O O . ARG A 1 76 ? -6.267 2.909 10.168 1.00 94.00 76 ARG A O 1
ATOM 597 N N . VAL A 1 77 ? -5.730 2.203 8.083 1.00 93.25 77 VAL A N 1
ATOM 598 C CA . VAL A 1 77 ? -6.608 1.033 8.049 1.00 93.25 77 VAL A CA 1
ATOM 599 C C . VAL A 1 77 ? -6.285 0.092 9.202 1.00 93.25 77 VAL A C 1
ATOM 601 O O . VAL A 1 77 ? -7.191 -0.295 9.933 1.00 93.25 77 VAL A O 1
ATOM 604 N N . GLN A 1 78 ? -5.002 -0.196 9.435 1.00 95.69 78 GLN A N 1
ATOM 605 C CA . GLN A 1 78 ? -4.560 -1.046 10.542 1.00 95.69 78 GLN A CA 1
ATOM 606 C C . GLN A 1 78 ? -4.985 -0.496 11.914 1.00 95.69 78 GLN A C 1
ATOM 608 O O . GLN A 1 78 ? -5.331 -1.268 12.805 1.00 95.69 78 G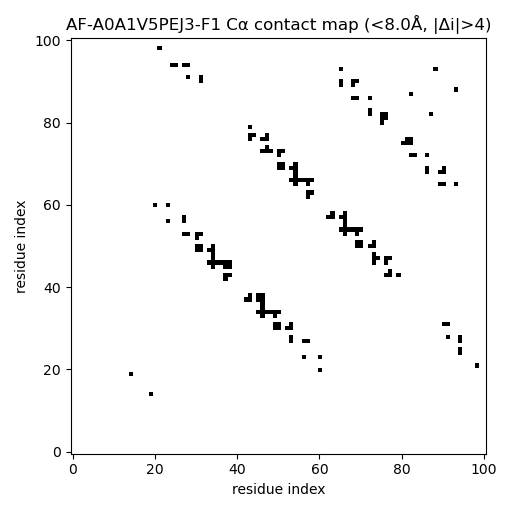LN A O 1
ATOM 613 N N . ARG A 1 79 ? -5.010 0.832 12.082 1.00 93.94 79 ARG A N 1
ATOM 614 C CA . ARG A 1 79 ? -5.483 1.505 13.306 1.00 93.94 79 ARG A CA 1
ATOM 615 C C . ARG A 1 79 ? -7.012 1.607 13.400 1.00 93.94 79 ARG A C 1
ATOM 617 O O . ARG A 1 79 ? -7.512 2.272 14.303 1.00 93.94 79 ARG A O 1
ATOM 624 N N . GLY A 1 80 ? -7.756 0.996 12.476 1.00 86.56 80 GLY A N 1
ATOM 625 C CA . GLY A 1 80 ? -9.219 1.069 12.419 1.00 86.56 80 GLY A CA 1
ATOM 626 C C . GLY A 1 80 ? -9.753 2.428 11.961 1.00 86.56 80 GLY A C 1
ATOM 627 O O . GLY A 1 80 ? -10.937 2.710 12.118 1.00 86.56 80 GLY A O 1
ATOM 628 N N . VAL A 1 81 ? -8.892 3.283 11.403 1.00 86.56 81 VAL A N 1
ATOM 629 C CA . VAL A 1 81 ? -9.285 4.578 10.847 1.00 86.56 81 VAL A CA 1
ATOM 630 C C . VAL A 1 81 ? -9.632 4.390 9.380 1.00 86.56 81 VAL A C 1
ATOM 632 O O . VAL A 1 81 ? -8.874 3.780 8.623 1.00 86.56 81 VAL A O 1
ATOM 635 N N . GLU A 1 82 ? -10.760 4.955 8.954 1.00 81.88 82 GLU A N 1
ATOM 636 C CA . GLU A 1 82 ? -11.145 4.880 7.552 1.00 81.88 82 GLU A CA 1
ATOM 637 C C . GLU A 1 82 ? -10.075 5.491 6.624 1.00 81.88 82 GLU A C 1
ATOM 639 O O . GLU A 1 82 ? -9.494 6.545 6.930 1.00 81.88 82 GLU A O 1
ATOM 644 N N . PRO A 1 83 ? -9.841 4.872 5.451 1.00 78.00 83 PRO A N 1
ATOM 645 C CA . PRO A 1 83 ? -8.936 5.422 4.461 1.00 78.00 83 PRO A CA 1
ATOM 646 C C . PRO A 1 83 ? -9.452 6.756 3.936 1.00 78.00 83 PRO A C 1
ATOM 648 O O . PRO A 1 83 ? -10.643 6.900 3.629 1.00 78.00 83 PRO A O 1
ATOM 651 N N . THR A 1 84 ? -8.547 7.712 3.743 1.00 80.81 84 THR A N 1
ATOM 652 C CA . THR A 1 84 ? -8.939 9.070 3.364 1.00 80.81 84 THR A CA 1
ATOM 653 C C . THR A 1 84 ? -9.461 9.129 1.927 1.00 80.81 84 THR A C 1
ATOM 655 O O . THR A 1 84 ? -8.912 8.513 1.010 1.00 80.81 84 THR A O 1
ATOM 658 N N . SER A 1 85 ? -10.481 9.955 1.676 1.00 80.25 85 SER A N 1
ATOM 659 C CA . SER A 1 85 ? -10.990 10.200 0.316 1.00 80.25 85 SER A CA 1
ATOM 660 C C . SER A 1 85 ? -9.900 10.702 -0.638 1.00 80.25 85 SER A C 1
ATOM 662 O O . SER A 1 85 ? -9.906 10.381 -1.826 1.00 80.25 85 SER A O 1
ATOM 664 N N . ARG A 1 86 ? -8.938 11.479 -0.126 1.00 77.06 86 ARG A N 1
ATOM 665 C CA . ARG A 1 86 ? -7.783 11.970 -0.887 1.00 77.06 86 ARG A CA 1
ATOM 666 C C . ARG A 1 86 ? -6.782 10.849 -1.189 1.00 77.06 86 ARG A C 1
ATOM 668 O O . ARG A 1 86 ? -6.316 10.773 -2.323 1.00 77.06 86 ARG A O 1
ATOM 675 N N . GLY A 1 87 ? -6.469 9.989 -0.223 1.00 72.06 87 GLY A N 1
ATOM 676 C CA . GLY A 1 87 ? -5.593 8.829 -0.394 1.00 72.06 87 GLY A CA 1
ATOM 677 C C . GLY A 1 87 ? -6.160 7.845 -1.406 1.00 72.06 87 GLY A C 1
ATOM 678 O O . GLY A 1 87 ? -5.498 7.558 -2.401 1.00 72.06 87 GLY A O 1
ATOM 679 N N . ARG A 1 88 ? -7.440 7.463 -1.263 1.00 73.88 88 ARG A N 1
ATOM 680 C CA . ARG A 1 88 ? -8.145 6.615 -2.245 1.00 73.88 88 ARG A CA 1
ATOM 681 C C . ARG A 1 88 ? -8.065 7.191 -3.658 1.00 73.88 88 ARG A C 1
ATOM 683 O O . ARG A 1 88 ? -7.779 6.465 -4.607 1.00 73.88 88 ARG A O 1
ATOM 690 N N . LYS A 1 89 ? -8.278 8.504 -3.814 1.00 79.25 89 LYS A N 1
ATOM 691 C CA . LYS A 1 89 ? -8.181 9.180 -5.117 1.00 79.25 89 LYS A CA 1
ATOM 692 C C . LYS A 1 89 ? -6.750 9.194 -5.658 1.00 79.25 89 LYS A C 1
ATOM 694 O O . LYS A 1 89 ? -6.565 8.846 -6.815 1.00 79.25 89 LYS A O 1
ATOM 699 N N . GLN A 1 90 ? -5.745 9.558 -4.867 1.00 72.88 90 GLN A N 1
ATOM 700 C CA . GLN A 1 90 ? -4.349 9.600 -5.330 1.00 72.88 90 GLN A CA 1
ATOM 701 C C . GLN A 1 90 ? -3.846 8.221 -5.767 1.00 72.88 90 GLN A C 1
ATOM 703 O O . GLN A 1 90 ? -3.271 8.079 -6.840 1.00 72.88 90 GLN A O 1
ATOM 708 N N . VAL A 1 91 ? -4.160 7.197 -4.980 1.00 67.56 91 VAL A N 1
ATOM 709 C CA . VAL A 1 91 ? -3.826 5.793 -5.232 1.00 67.56 91 VAL A CA 1
ATOM 710 C C . VAL A 1 91 ? -4.512 5.288 -6.518 1.00 67.56 91 VAL A C 1
ATOM 712 O O . VAL A 1 91 ? -3.855 4.696 -7.378 1.00 67.56 91 VAL A O 1
ATOM 715 N N . ARG A 1 92 ? -5.795 5.628 -6.720 1.00 69.25 92 ARG A N 1
ATOM 716 C CA . ARG A 1 92 ? -6.596 5.252 -7.902 1.00 69.25 92 ARG A CA 1
ATOM 717 C C . ARG A 1 92 ? -6.273 6.042 -9.176 1.00 69.25 92 ARG A C 1
ATOM 719 O O . ARG A 1 92 ? -6.352 5.494 -10.271 1.00 69.25 92 ARG A O 1
ATOM 726 N N . TYR A 1 93 ? -5.986 7.339 -9.077 1.00 67.69 93 TYR A N 1
ATOM 727 C CA . TYR A 1 93 ? -5.760 8.209 -10.240 1.00 67.69 93 TYR A CA 1
ATOM 728 C C . TYR A 1 93 ? -4.285 8.309 -10.626 1.00 67.69 93 TYR A C 1
ATOM 730 O O . TYR A 1 93 ? -3.993 8.410 -11.817 1.00 67.69 93 TYR A O 1
ATOM 738 N N . GLY A 1 94 ? -3.367 8.189 -9.663 1.00 62.62 94 GLY A N 1
ATOM 739 C CA . GLY A 1 94 ? -1.932 8.088 -9.926 1.00 62.62 94 GLY A CA 1
ATOM 740 C C . GLY A 1 94 ? -1.594 6.893 -10.818 1.00 62.62 94 GLY A C 1
ATOM 741 O O . GLY A 1 94 ? -0.764 7.009 -11.708 1.00 62.62 94 GLY A O 1
ATOM 742 N N . THR A 1 95 ? -2.320 5.779 -10.683 1.00 62.53 95 THR A N 1
ATOM 743 C CA . THR A 1 95 ? -2.160 4.597 -11.548 1.00 62.53 95 THR A CA 1
ATOM 744 C C . THR A 1 95 ? -2.794 4.760 -12.936 1.00 62.53 95 THR A C 1
ATOM 746 O O . THR A 1 95 ? -2.297 4.191 -13.908 1.00 62.53 95 THR A O 1
ATOM 749 N N . ARG A 1 96 ? -3.851 5.577 -13.068 1.00 62.69 96 ARG A N 1
ATOM 750 C CA . ARG A 1 96 ? -4.520 5.875 -14.353 1.00 62.69 96 ARG A CA 1
ATOM 751 C C . ARG A 1 96 ? -3.757 6.896 -15.203 1.00 62.69 96 ARG A C 1
ATOM 753 O O . ARG A 1 96 ? -3.729 6.745 -16.422 1.00 62.69 96 ARG A O 1
ATOM 760 N N . GLY A 1 97 ? -3.124 7.904 -14.593 1.00 56.28 97 GLY A N 1
ATOM 761 C CA . GLY A 1 97 ? -2.368 8.954 -15.302 1.00 56.28 97 GLY A CA 1
ATOM 762 C C . GLY A 1 97 ? -1.192 8.433 -16.139 1.00 56.28 97 GLY A C 1
ATOM 763 O O . GLY A 1 97 ? -0.802 9.050 -17.122 1.00 56.28 97 GLY A O 1
ATOM 764 N N . LEU A 1 98 ? -0.700 7.242 -15.814 1.00 53.94 98 LEU A N 1
ATOM 765 C CA . LEU A 1 98 ? 0.462 6.605 -16.429 1.00 53.94 98 LEU A CA 1
ATOM 766 C C . LEU A 1 98 ? 0.170 5.899 -17.769 1.00 53.94 98 LEU A C 1
ATOM 768 O O . LEU A 1 98 ? 1.080 5.371 -18.400 1.00 53.94 98 LEU A O 1
ATOM 772 N N . THR A 1 99 ? -1.092 5.864 -18.214 1.00 46.72 99 THR A N 1
ATOM 773 C CA . THR A 1 99 ? -1.476 5.313 -19.532 1.00 46.72 99 THR A CA 1
ATOM 774 C C . THR A 1 99 ? -1.338 6.315 -20.682 1.00 46.72 99 THR A C 1
ATOM 776 O O . THR A 1 99 ? -1.421 5.908 -21.838 1.00 46.72 99 THR A O 1
ATOM 779 N N . ARG A 1 100 ? -1.112 7.605 -20.389 1.00 48.81 100 ARG A N 1
ATOM 780 C CA . ARG A 1 100 ? -0.940 8.665 -21.403 1.00 48.81 100 ARG A CA 1
ATOM 781 C C . ARG A 1 100 ? 0.507 9.135 -21.604 1.00 48.81 100 ARG A C 1
ATOM 783 O O . ARG A 1 100 ? 0.712 10.036 -22.408 1.00 48.81 100 ARG A O 1
ATOM 790 N N . GLY A 1 101 ? 1.465 8.556 -20.878 1.00 47.22 101 GLY A N 1
ATOM 791 C CA . GLY A 1 101 ? 2.904 8.783 -21.060 1.00 47.22 101 GLY A CA 1
ATOM 792 C C . GLY A 1 101 ? 3.540 7.705 -21.921 1.00 47.22 101 GLY A C 1
ATOM 793 O O . GLY A 1 101 ? 3.143 6.522 -21.767 1.00 47.22 101 GLY A O 1
#

Mean predicted aligned error: 9.52 Å

Solvent-accessible surface area (backbone atoms only — not comparable to full-atom values): 5656 Å² total; per-residue (Å²): 139,86,85,80,83,78,80,76,79,78,66,84,77,77,68,56,68,69,57,55,51,50,52,52,40,52,50,36,53,52,28,49,54,51,16,52,56,26,44,76,71,66,36,38,70,62,16,23,53,26,22,43,53,29,14,55,55,27,44,75,74,66,40,52,70,60,15,52,51,29,41,55,40,20,54,34,31,65,72,74,38,79,67,48,74,65,52,57,45,48,61,60,45,60,55,57,62,62,74,82,109

Radius of gyration: 19.01 Å; Cα contacts (8 Å, |Δi|>4): 92; chains: 1; bounding box: 35×54×54 Å

pLDDT: mean 81.87, std 15.99, range [42.78, 98.31]

Sequence (101 aa):
MNVQFVAEAAGPVEAPGRLLNTLSRLSIFRLQERAWQALERGDVKQATHLLESAATRLFEIGHRELGQVALVEAERVQRGVEPTSRGRKQVRYGTRGLTRG